Protein AF-A0A1Q3GTD4-F1 (afdb_monomer_lite)

Radius of gyration: 43.92 Å; chains: 1; bounding box: 88×35×112 Å

Sequence (97 aa):
MKDDKNKWIDEVMGSMQGSKKAQPNPELFTKIEARIDQPQTRSIKINRWQIAAAIFLLVLNGFALRQITQKHRTTTPTTAKSKGLSQPLISNYKIYD

Secondary structure (DSSP, 8-state):
--HHHHHHHHHHHHHTTTPPPPPPPTHHHHHHHHHHSS---------HHHHHHHHHHHHHHHHHHHHHHHHHHTT----S-----------------

Structure (mmCIF, N/CA/C/O backbone):
data_AF-A0A1Q3GTD4-F1
#
_entry.id   AF-A0A1Q3GTD4-F1
#
loop_
_atom_site.group_PDB
_atom_site.id
_atom_site.type_symbol
_atom_site.label_atom_id
_atom_site.label_alt_id
_atom_site.label_comp_id
_atom_site.label_asym_id
_atom_site.label_entity_id
_atom_site.label_seq_id
_atom_site.pdbx_PDB_ins_code
_atom_site.Cartn_x
_atom_site.Cartn_y
_atom_site.Cartn_z
_atom_site.occupancy
_atom_site.B_iso_or_equiv
_atom_site.auth_seq_id
_atom_site.auth_comp_id
_atom_site.auth_asym_id
_atom_site.auth_atom_id
_atom_site.pdbx_PDB_model_num
ATOM 1 N N . MET A 1 1 ? -0.045 -21.766 53.225 1.00 49.12 1 MET A N 1
ATOM 2 C CA . MET A 1 1 ? 0.283 -21.307 51.849 1.00 49.12 1 MET A CA 1
ATOM 3 C C . MET A 1 1 ? -0.887 -21.419 50.862 1.00 49.12 1 MET A C 1
ATOM 5 O O . MET A 1 1 ? -0.768 -20.887 49.768 1.00 49.12 1 MET A O 1
ATOM 9 N N . LYS A 1 2 ? -2.019 -22.072 51.190 1.00 53.56 2 LYS A N 1
ATOM 10 C CA . LYS A 1 2 ? -3.225 -22.064 50.328 1.00 53.56 2 LYS A CA 1
ATOM 11 C C . LYS A 1 2 ? -4.121 -20.835 50.566 1.00 53.56 2 LYS A C 1
ATOM 13 O O . LYS A 1 2 ? -4.971 -20.537 49.737 1.00 53.56 2 LYS A O 1
ATOM 18 N N . ASP A 1 3 ? -3.887 -20.120 51.663 1.00 65.94 3 ASP A N 1
ATOM 19 C CA . ASP A 1 3 ? -4.773 -19.077 52.189 1.00 65.94 3 ASP A CA 1
ATOM 20 C C . ASP A 1 3 ? -4.546 -17.708 51.529 1.00 65.94 3 ASP A C 1
ATOM 22 O O . ASP A 1 3 ? -5.496 -16.962 51.297 1.00 65.94 3 ASP A O 1
ATOM 26 N N . ASP A 1 4 ? -3.308 -17.414 51.122 1.00 71.38 4 ASP A N 1
ATOM 27 C CA . ASP A 1 4 ? -2.947 -16.132 50.498 1.00 71.38 4 ASP A CA 1
ATOM 28 C C . ASP A 1 4 ? -3.556 -15.973 49.097 1.00 71.38 4 ASP A C 1
ATOM 30 O O . ASP A 1 4 ? -3.944 -14.878 48.691 1.00 71.38 4 ASP A O 1
ATOM 34 N N . LYS A 1 5 ? -3.717 -17.086 48.369 1.00 70.75 5 LYS A N 1
ATOM 35 C CA . LYS A 1 5 ? -4.322 -17.092 47.030 1.00 70.75 5 LYS A CA 1
ATOM 36 C C . LYS A 1 5 ? -5.818 -16.768 47.067 1.00 70.75 5 LYS A C 1
ATOM 38 O O . LYS A 1 5 ? -6.321 -16.159 46.133 1.00 70.75 5 LYS A O 1
ATOM 43 N N . ASN A 1 6 ? -6.532 -17.167 48.115 1.00 78.00 6 ASN A N 1
ATOM 44 C CA . ASN A 1 6 ? -7.963 -16.875 48.224 1.00 78.00 6 ASN A CA 1
ATOM 45 C C . ASN A 1 6 ? -8.196 -15.428 48.675 1.00 78.00 6 ASN A C 1
ATOM 47 O O . ASN A 1 6 ? -9.066 -14.759 48.128 1.00 78.00 6 ASN A O 1
ATOM 51 N N . LYS A 1 7 ? -7.338 -14.907 49.563 1.00 82.44 7 LYS A N 1
ATOM 52 C CA . LYS A 1 7 ? -7.379 -13.501 49.990 1.00 82.44 7 LYS A CA 1
ATOM 53 C C . LYS A 1 7 ? -7.266 -12.514 48.832 1.00 82.44 7 LYS A C 1
ATOM 55 O O . LYS A 1 7 ? -8.059 -11.585 48.766 1.00 82.44 7 LYS A O 1
ATOM 60 N N . TRP A 1 8 ? -6.324 -12.726 47.910 1.00 87.88 8 TRP A N 1
ATOM 61 C CA . TRP A 1 8 ? -6.142 -11.809 46.777 1.00 87.88 8 TRP A CA 1
ATOM 62 C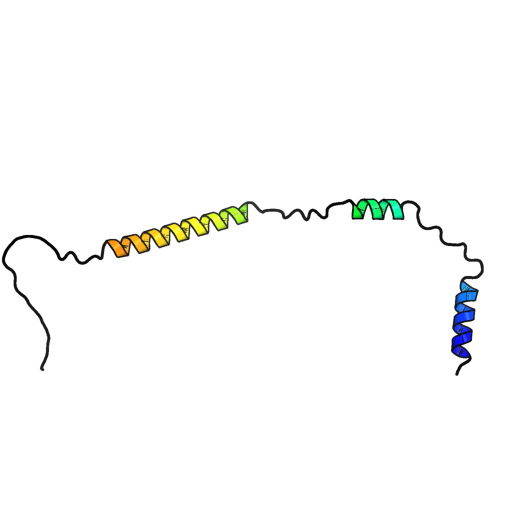 C . TRP A 1 8 ? -7.365 -11.795 45.839 1.00 87.88 8 TRP A C 1
ATOM 64 O O . TRP A 1 8 ? -7.707 -10.752 45.291 1.00 87.88 8 TRP A O 1
ATOM 74 N N . ILE A 1 9 ? -8.055 -12.931 45.673 1.00 84.62 9 ILE A N 1
ATOM 75 C CA . ILE A 1 9 ? -9.256 -13.020 44.826 1.00 84.62 9 ILE A CA 1
ATOM 76 C C . ILE A 1 9 ? -10.405 -12.243 45.467 1.00 84.62 9 ILE A C 1
ATOM 78 O O . ILE A 1 9 ? -11.063 -11.462 44.780 1.00 84.62 9 ILE A O 1
ATOM 82 N N . ASP A 1 10 ? -10.618 -12.432 46.769 1.00 85.44 10 ASP A N 1
ATOM 83 C CA . ASP A 1 10 ? -11.661 -11.727 47.515 1.00 85.44 10 ASP A CA 1
ATOM 84 C C . ASP A 1 10 ? -11.389 -10.218 47.572 1.00 85.44 10 ASP A C 1
ATOM 86 O O . ASP A 1 10 ? -12.313 -9.417 47.444 1.00 85.44 10 ASP A O 1
ATOM 90 N N . GLU A 1 11 ? -10.123 -9.813 47.679 1.00 86.62 11 GLU A N 1
ATOM 91 C CA . GLU A 1 11 ? -9.709 -8.408 47.650 1.00 86.62 11 GLU A CA 1
ATOM 92 C C . GLU A 1 11 ? -9.938 -7.773 46.267 1.00 86.62 11 GLU A C 1
ATOM 94 O O . GLU A 1 11 ? -10.496 -6.677 46.168 1.00 86.62 11 GLU A O 1
ATOM 99 N N . VAL A 1 12 ? -9.607 -8.482 45.181 1.00 86.25 12 VAL A N 1
ATOM 100 C CA . VAL A 1 12 ? -9.853 -8.014 43.806 1.00 86.25 12 VAL A CA 1
ATOM 101 C C . VAL A 1 12 ? -11.351 -7.936 43.504 1.00 86.25 12 VAL A C 1
ATOM 103 O O . VAL A 1 12 ? -11.815 -6.924 42.978 1.00 86.25 12 VAL A O 1
ATOM 106 N N . MET A 1 13 ? -12.134 -8.952 43.864 1.00 83.44 13 MET A N 1
ATOM 107 C CA . MET A 1 13 ? -13.583 -8.947 43.634 1.00 83.44 13 MET A CA 1
ATOM 108 C C . MET A 1 13 ? -14.300 -7.914 44.512 1.00 83.44 13 MET A C 1
ATOM 110 O O . MET A 1 13 ? -15.195 -7.215 44.031 1.00 83.44 13 MET A O 1
ATOM 114 N N . GLY A 1 14 ? -13.859 -7.753 45.762 1.00 84.88 14 GLY A N 1
ATOM 115 C CA . GLY A 1 14 ? -14.336 -6.714 46.672 1.00 84.88 14 GLY A CA 1
ATOM 116 C C . GLY A 1 14 ? -14.025 -5.303 46.169 1.00 84.88 14 GLY A C 1
ATOM 117 O O . GLY A 1 14 ? -14.871 -4.418 46.280 1.00 84.88 14 GLY A O 1
ATOM 118 N N . SER A 1 15 ? -12.874 -5.096 45.516 1.00 81.25 15 SER A N 1
ATOM 119 C CA . SER A 1 15 ? -12.518 -3.803 44.902 1.00 81.25 15 SER A CA 1
ATOM 120 C C . SER A 1 15 ? -13.454 -3.388 43.757 1.00 81.25 15 SER A C 1
ATOM 122 O O . SER A 1 15 ? -13.586 -2.203 43.451 1.00 81.25 15 SER A O 1
ATOM 124 N N . MET A 1 16 ? -14.148 -4.352 43.144 1.00 79.25 16 MET A N 1
ATOM 125 C CA . MET A 1 16 ? -15.136 -4.110 42.092 1.00 79.25 16 MET A CA 1
ATOM 126 C C . MET A 1 16 ? -16.561 -3.938 42.639 1.00 79.25 16 MET A C 1
ATOM 128 O O . MET A 1 16 ? -17.475 -3.594 41.880 1.00 79.25 16 MET A O 1
ATOM 132 N N . GLN A 1 17 ? -16.786 -4.157 43.934 1.00 78.75 17 GLN A N 1
ATOM 133 C CA . GLN A 1 17 ? -18.108 -4.083 44.540 1.00 78.75 17 GLN A CA 1
ATOM 134 C C . GLN A 1 17 ? -18.582 -2.622 44.598 1.00 78.75 17 GLN A C 1
ATOM 136 O O . GLN A 1 17 ? -17.961 -1.767 45.217 1.00 78.75 17 GLN A O 1
ATOM 141 N N . GLY A 1 18 ? -19.674 -2.316 43.892 1.00 74.75 18 GLY A N 1
ATOM 142 C CA . GLY A 1 18 ? -20.165 -0.942 43.709 1.00 74.75 18 GLY A CA 1
ATOM 143 C C . GLY A 1 18 ? -19.696 -0.266 42.416 1.00 74.75 18 GLY A C 1
ATOM 144 O O . GLY A 1 18 ? -20.190 0.813 42.081 1.00 74.75 18 GLY A O 1
ATOM 145 N N . SER A 1 19 ? -18.819 -0.906 41.637 1.00 79.06 19 SER A N 1
ATOM 146 C CA . SER A 1 19 ? -18.522 -0.442 40.282 1.00 79.06 19 SER A CA 1
ATOM 147 C C . SER A 1 19 ? -19.754 -0.620 39.382 1.00 79.06 19 SER A C 1
ATOM 149 O O . SER A 1 19 ? -20.393 -1.676 39.342 1.00 79.06 19 SER A O 1
ATOM 151 N N . LYS A 1 20 ? -20.141 0.439 38.662 1.00 79.88 20 LYS A N 1
ATOM 152 C CA . LYS A 1 20 ? -21.155 0.316 37.608 1.00 79.88 20 LYS A CA 1
ATOM 153 C C . LYS A 1 20 ? -20.568 -0.498 36.462 1.00 79.88 20 LYS A C 1
ATOM 155 O O . LYS A 1 20 ? -19.406 -0.311 36.104 1.00 79.88 20 LYS A O 1
ATOM 160 N N . LYS A 1 21 ? -21.395 -1.348 35.839 1.00 79.56 21 LYS A N 1
ATOM 161 C CA . LYS A 1 21 ? -21.036 -1.992 34.570 1.00 79.56 21 LYS A CA 1
ATOM 162 C C . LYS A 1 21 ? -20.549 -0.918 33.600 1.00 79.56 21 LYS A C 1
ATOM 164 O O . LYS A 1 21 ? -21.280 0.033 33.323 1.00 79.56 21 LYS A O 1
ATOM 169 N N . ALA A 1 22 ? -19.331 -1.089 33.093 1.00 79.69 22 ALA A N 1
ATOM 170 C CA . ALA A 1 22 ? -18.831 -0.267 32.010 1.00 79.69 22 ALA A CA 1
ATOM 171 C C . ALA A 1 22 ? -19.773 -0.444 30.815 1.00 79.69 22 ALA A C 1
ATOM 173 O O . ALA A 1 22 ? -19.965 -1.561 30.329 1.00 79.69 22 ALA A O 1
ATOM 174 N N . GLN A 1 23 ? -20.401 0.645 30.375 1.00 82.38 23 GLN A N 1
ATOM 175 C CA . GLN A 1 23 ? -21.094 0.640 29.097 1.00 82.38 23 GLN A CA 1
ATOM 176 C C . GLN A 1 23 ? -20.034 0.775 28.005 1.00 82.38 23 GLN A C 1
ATOM 178 O O . GLN A 1 23 ? -19.245 1.724 28.046 1.00 82.38 23 GLN A O 1
ATOM 183 N N . PRO A 1 24 ? -19.966 -0.167 27.051 1.00 79.88 24 PRO A N 1
ATOM 184 C CA . PRO A 1 24 ? -19.108 0.013 25.894 1.00 79.88 24 PRO A CA 1
ATOM 185 C C . PRO A 1 24 ? -19.561 1.263 25.137 1.00 79.88 24 PRO A C 1
ATOM 187 O O . PRO A 1 24 ? -20.756 1.549 25.060 1.00 79.88 24 PRO A O 1
ATOM 190 N N . ASN A 1 25 ? -18.607 2.016 24.586 1.00 85.69 25 ASN A N 1
ATOM 191 C CA . ASN A 1 25 ? -18.941 3.158 23.742 1.00 85.69 25 ASN A CA 1
ATOM 192 C C . ASN A 1 25 ? -19.795 2.653 22.553 1.00 85.69 25 ASN A C 1
ATOM 194 O O . ASN A 1 25 ? -19.334 1.759 21.836 1.00 85.69 25 ASN A O 1
ATOM 198 N N . PRO A 1 26 ? -21.013 3.194 22.343 1.00 84.00 26 PRO A N 1
ATOM 199 C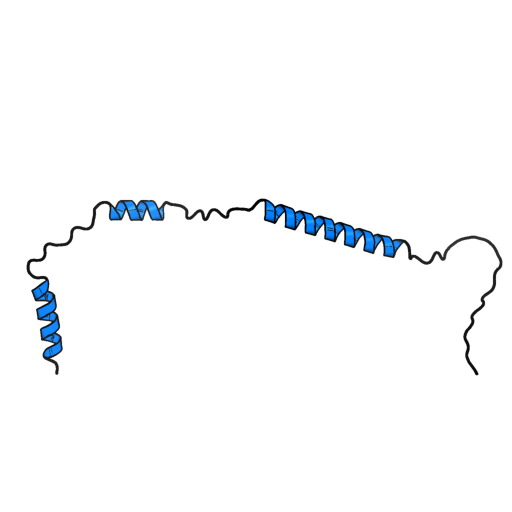 CA . PRO A 1 26 ? -21.921 2.741 21.287 1.00 84.00 26 PRO A CA 1
ATOM 200 C C . PRO A 1 26 ? -21.317 2.870 19.881 1.00 84.00 26 PRO A C 1
ATOM 202 O O . PRO A 1 26 ? -21.665 2.102 18.990 1.00 84.00 26 PRO A O 1
ATOM 205 N N . GLU A 1 27 ? -20.358 3.776 19.687 1.00 90.06 27 GLU A N 1
ATOM 206 C CA . GLU A 1 27 ? -19.675 3.992 18.408 1.00 90.06 27 GLU A CA 1
ATOM 207 C C . GLU A 1 27 ? -18.569 2.967 18.122 1.00 90.06 27 GLU A C 1
ATOM 209 O O . GLU A 1 27 ? -18.056 2.909 17.003 1.00 90.06 27 GLU A O 1
ATOM 214 N N . LEU A 1 28 ? -18.157 2.156 19.107 1.00 87.50 28 LEU A N 1
ATOM 215 C CA . LEU A 1 28 ? -17.093 1.164 18.904 1.00 87.50 28 LEU A CA 1
ATOM 216 C C . LEU A 1 28 ? -17.487 0.129 17.861 1.00 87.50 28 LEU A C 1
ATOM 218 O O . LEU A 1 28 ? -16.659 -0.226 17.026 1.00 87.50 28 LEU A O 1
ATOM 222 N N . PHE A 1 29 ? -18.738 -0.326 17.900 1.00 88.31 29 PHE A N 1
ATOM 223 C CA . PHE A 1 29 ? -19.247 -1.297 16.942 1.00 88.31 29 PHE A CA 1
ATOM 224 C C . PHE A 1 29 ? -19.204 -0.722 15.521 1.00 88.31 29 PHE A C 1
ATOM 226 O O . PHE A 1 29 ? -18.539 -1.281 14.652 1.00 88.31 29 PHE A O 1
ATOM 233 N N . THR A 1 30 ? -19.760 0.476 15.335 1.00 88.38 30 THR A N 1
ATOM 234 C CA . THR A 1 30 ? -19.735 1.211 14.064 1.00 88.38 30 THR A CA 1
ATOM 235 C C . THR A 1 30 ? -18.311 1.450 13.556 1.00 88.38 30 THR A C 1
ATOM 237 O O . THR A 1 30 ? -18.034 1.333 12.365 1.00 88.38 30 THR A O 1
ATOM 240 N N . LYS A 1 31 ? -17.368 1.766 14.451 1.00 88.19 31 LYS A N 1
ATOM 241 C CA . LYS A 1 31 ? -15.958 1.997 14.102 1.00 88.19 31 LYS A CA 1
ATOM 242 C C . LYS A 1 31 ? -15.238 0.720 13.668 1.00 88.19 31 LYS A C 1
ATOM 244 O O . LYS A 1 31 ? -14.326 0.794 12.843 1.00 88.19 31 LYS A O 1
ATOM 249 N N . ILE A 1 32 ? -15.596 -0.422 14.251 1.00 87.88 32 ILE A N 1
ATOM 250 C CA . ILE A 1 32 ? -15.067 -1.733 13.862 1.00 87.88 32 ILE A CA 1
ATOM 251 C C . ILE A 1 32 ? -15.621 -2.111 12.489 1.00 87.88 32 ILE A C 1
ATOM 253 O O . ILE A 1 32 ? -14.838 -2.438 11.603 1.00 87.88 32 ILE A O 1
ATOM 257 N N . GLU A 1 33 ? -16.929 -1.976 12.293 1.00 87.44 33 GLU A N 1
ATOM 258 C CA . GLU A 1 33 ? -17.610 -2.266 11.028 1.00 87.44 33 GLU A CA 1
ATOM 259 C C . GLU A 1 33 ? -17.039 -1.418 9.879 1.00 87.44 33 GLU A C 1
ATOM 261 O O . GLU A 1 33 ? -16.562 -1.954 8.881 1.00 87.44 33 GLU A O 1
ATOM 266 N N . ALA A 1 34 ? -16.881 -0.108 10.096 1.00 85.81 34 ALA A N 1
ATOM 267 C CA . ALA A 1 34 ? -16.254 0.795 9.129 1.00 85.81 34 ALA A CA 1
ATOM 268 C C . ALA A 1 34 ? -14.789 0.447 8.795 1.00 85.81 34 ALA A C 1
ATOM 270 O O . ALA A 1 34 ? -14.305 0.780 7.712 1.00 85.81 34 ALA A O 1
ATOM 271 N N . ARG A 1 35 ? -14.052 -0.190 9.717 1.00 83.94 35 ARG A N 1
ATOM 272 C CA . ARG A 1 35 ? -12.670 -0.647 9.477 1.00 83.94 35 ARG A CA 1
ATOM 273 C C . ARG A 1 35 ? -12.601 -1.991 8.764 1.00 83.94 35 ARG A C 1
ATOM 275 O O . ARG A 1 35 ? -11.609 -2.229 8.081 1.00 83.94 35 ARG A O 1
ATOM 282 N N . ILE A 1 36 ? -13.594 -2.857 8.954 1.00 84.62 36 ILE A N 1
ATOM 283 C CA . ILE A 1 36 ? -13.700 -4.145 8.260 1.00 84.62 36 ILE A CA 1
ATOM 284 C C . ILE A 1 36 ? -14.058 -3.905 6.791 1.00 84.62 36 ILE A C 1
ATOM 286 O O . ILE A 1 36 ? -13.429 -4.489 5.910 1.00 84.62 36 ILE A O 1
ATOM 290 N N . ASP A 1 37 ? -14.988 -2.984 6.537 1.00 79.19 37 ASP A N 1
ATOM 291 C CA . ASP A 1 37 ? -15.449 -2.650 5.187 1.00 79.19 37 ASP A CA 1
ATOM 292 C C . ASP A 1 37 ? -14.498 -1.727 4.421 1.00 79.19 37 ASP A C 1
ATOM 294 O O . ASP A 1 37 ? -14.645 -1.546 3.212 1.00 79.19 37 ASP A O 1
ATOM 298 N N . GLN A 1 38 ? -13.499 -1.139 5.087 1.00 80.38 38 GLN A N 1
ATOM 299 C CA . GLN A 1 38 ? -12.466 -0.378 4.398 1.00 80.38 38 GLN A CA 1
ATOM 300 C C . GLN A 1 38 ? -11.482 -1.333 3.715 1.00 80.38 38 GLN A C 1
ATOM 302 O O . GLN A 1 38 ? -10.675 -1.974 4.399 1.00 80.38 38 GLN A O 1
ATOM 307 N N . PRO A 1 39 ? -11.460 -1.401 2.367 1.00 72.56 39 PRO A N 1
ATOM 308 C CA . PRO A 1 39 ? -10.416 -2.138 1.689 1.00 72.56 39 PRO A CA 1
ATOM 309 C C . PRO A 1 39 ? -9.081 -1.500 2.073 1.00 72.56 39 PRO A C 1
ATOM 311 O O . PRO A 1 39 ? -8.888 -0.291 1.929 1.00 72.56 39 PRO A O 1
ATOM 314 N N . GLN A 1 40 ? -8.148 -2.311 2.576 1.00 68.81 40 GLN A N 1
ATOM 315 C CA . GLN A 1 40 ? -6.785 -1.871 2.863 1.00 68.81 40 GLN A CA 1
ATOM 316 C C . GLN A 1 40 ? -6.035 -1.642 1.549 1.00 68.81 40 GLN A C 1
ATOM 318 O O . GLN A 1 40 ? -5.111 -2.369 1.184 1.00 68.81 40 GLN A O 1
ATOM 323 N N . THR A 1 41 ? -6.445 -0.627 0.793 1.00 66.75 41 THR A N 1
ATOM 324 C CA . THR A 1 41 ? -5.742 -0.186 -0.401 1.00 66.75 41 THR A CA 1
ATOM 325 C C . THR A 1 41 ? -4.484 0.525 0.057 1.00 66.75 41 THR A C 1
ATOM 327 O O . THR A 1 41 ? -4.463 1.736 0.291 1.00 66.75 41 THR A O 1
ATOM 330 N N . ARG A 1 42 ? -3.410 -0.244 0.221 1.00 67.00 42 ARG A N 1
ATOM 331 C CA . ARG A 1 42 ? -2.072 0.313 0.374 1.00 67.00 42 ARG A CA 1
ATOM 332 C C . ARG A 1 42 ? -1.743 0.999 -0.949 1.00 67.00 42 ARG A C 1
ATOM 334 O O . ARG A 1 42 ? -1.450 0.335 -1.939 1.00 67.00 42 ARG A O 1
ATOM 341 N N . SER A 1 43 ? -1.859 2.324 -0.992 1.00 65.69 43 SER A N 1
ATOM 342 C CA . SER A 1 43 ? -1.508 3.093 -2.182 1.00 65.69 43 SER A CA 1
ATOM 343 C C . SER A 1 43 ? 0.005 3.024 -2.371 1.00 65.69 43 SER A C 1
ATOM 345 O O . SER A 1 43 ? 0.787 3.728 -1.730 1.00 65.69 43 SER A O 1
ATOM 347 N N . ILE A 1 44 ? 0.446 2.106 -3.228 1.00 71.56 44 ILE A N 1
ATOM 348 C CA . ILE A 1 44 ? 1.840 2.049 -3.649 1.00 71.56 44 ILE A CA 1
ATOM 349 C C . ILE A 1 44 ? 2.063 3.290 -4.508 1.00 71.56 44 ILE A C 1
ATOM 351 O O . ILE A 1 44 ? 1.582 3.381 -5.638 1.00 71.56 44 ILE A O 1
ATOM 355 N N . LYS A 1 45 ? 2.748 4.289 -3.949 1.00 73.75 45 LYS A N 1
ATOM 356 C CA . LYS A 1 45 ? 3.123 5.497 -4.683 1.00 73.75 45 LYS A CA 1
ATOM 357 C C . LYS A 1 45 ? 4.179 5.112 -5.715 1.00 73.75 45 LYS A C 1
ATOM 359 O O . LYS A 1 45 ? 5.361 5.025 -5.395 1.00 73.75 45 LYS A O 1
ATOM 364 N N . ILE A 1 46 ? 3.746 4.862 -6.948 1.00 68.94 46 ILE A N 1
ATOM 365 C CA . ILE A 1 46 ? 4.648 4.636 -8.077 1.00 68.94 46 ILE A CA 1
ATOM 366 C C . ILE A 1 46 ? 5.359 5.960 -8.363 1.00 68.94 46 ILE A C 1
ATOM 368 O O . ILE A 1 46 ? 4.760 6.914 -8.866 1.00 68.94 46 ILE A O 1
ATOM 372 N N . ASN A 1 47 ? 6.636 6.042 -8.000 1.00 71.38 47 ASN A N 1
ATOM 373 C CA . ASN A 1 47 ? 7.424 7.244 -8.206 1.00 71.38 47 ASN A CA 1
ATOM 374 C C . ASN A 1 47 ? 7.895 7.279 -9.670 1.00 71.38 47 ASN A C 1
ATOM 376 O O . ASN A 1 47 ? 8.642 6.403 -10.104 1.00 71.38 47 ASN A O 1
ATOM 380 N N . ARG A 1 48 ? 7.457 8.279 -10.450 1.00 68.44 48 ARG A N 1
ATOM 381 C CA . ARG A 1 48 ? 7.700 8.365 -11.911 1.00 68.44 48 ARG A CA 1
ATOM 382 C C . ARG A 1 48 ? 9.186 8.272 -12.296 1.00 68.44 48 ARG A C 1
ATOM 384 O O . ARG A 1 48 ? 9.516 7.788 -13.373 1.00 68.44 48 ARG A O 1
ATOM 391 N N . TRP A 1 49 ? 10.075 8.671 -11.390 1.00 69.06 49 TRP A N 1
ATOM 392 C CA . TRP A 1 49 ? 11.528 8.606 -11.559 1.00 69.06 49 TRP A CA 1
ATOM 393 C C . TRP A 1 49 ? 12.081 7.171 -11.600 1.00 69.06 49 TRP A C 1
ATOM 395 O O . TRP A 1 49 ? 13.044 6.910 -12.315 1.00 69.06 49 TRP A O 1
ATOM 405 N N . GLN A 1 50 ? 11.452 6.218 -10.900 1.00 68.12 50 GLN A N 1
ATOM 406 C CA . GLN A 1 50 ? 11.871 4.808 -10.918 1.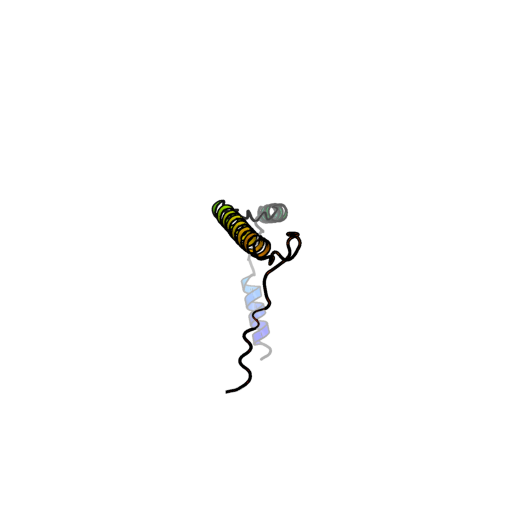00 68.12 50 GLN A CA 1
ATOM 407 C C . GLN A 1 50 ? 11.578 4.147 -12.272 1.00 68.12 50 GLN A C 1
ATOM 409 O O . GLN A 1 50 ? 12.369 3.339 -12.753 1.00 68.12 50 GLN A O 1
ATOM 414 N N . ILE A 1 51 ? 10.481 4.544 -12.924 1.00 75.12 51 ILE A N 1
ATOM 415 C CA . ILE A 1 51 ? 10.125 4.065 -14.266 1.00 75.12 51 ILE A CA 1
ATOM 416 C C . ILE A 1 51 ? 11.143 4.569 -15.298 1.00 75.12 51 ILE A C 1
ATOM 418 O O . ILE A 1 51 ? 11.593 3.801 -16.146 1.00 75.12 51 ILE A O 1
ATOM 422 N N . ALA A 1 52 ? 11.553 5.838 -15.202 1.00 77.62 52 ALA A N 1
ATOM 423 C CA . ALA A 1 52 ? 12.529 6.424 -16.119 1.00 77.62 52 ALA A CA 1
ATOM 424 C C . ALA A 1 52 ? 13.891 5.710 -16.058 1.00 77.62 52 ALA A C 1
ATOM 426 O O . ALA A 1 52 ? 14.469 5.404 -17.100 1.00 77.62 52 ALA A O 1
ATOM 427 N N . ALA A 1 53 ? 14.371 5.377 -14.854 1.00 81.81 53 ALA A N 1
ATOM 428 C CA . ALA A 1 53 ? 15.622 4.640 -14.675 1.00 81.81 53 ALA A CA 1
ATOM 429 C C . ALA A 1 53 ? 15.562 3.223 -15.277 1.00 81.81 53 ALA A C 1
ATOM 431 O O . ALA A 1 53 ? 16.510 2.792 -15.936 1.00 81.81 53 ALA A O 1
ATOM 432 N N . ALA A 1 54 ? 14.438 2.520 -15.102 1.00 82.06 54 ALA A N 1
ATOM 433 C CA . ALA A 1 54 ? 14.239 1.190 -15.674 1.00 82.06 54 ALA A CA 1
ATOM 434 C C . ALA A 1 54 ? 14.234 1.221 -17.211 1.00 82.06 54 ALA A C 1
ATOM 436 O O . ALA A 1 54 ? 14.912 0.412 -17.842 1.00 82.06 54 ALA A O 1
ATOM 437 N N . ILE A 1 55 ? 13.535 2.189 -17.816 1.00 87.12 55 ILE A N 1
ATOM 438 C CA . ILE A 1 55 ? 13.509 2.370 -19.276 1.00 87.12 55 ILE A CA 1
ATOM 439 C C . ILE A 1 55 ? 14.905 2.721 -19.801 1.00 87.12 55 ILE A C 1
ATOM 441 O O . ILE A 1 55 ? 15.349 2.142 -20.791 1.00 87.12 55 ILE A O 1
ATOM 445 N N . PHE A 1 56 ? 15.620 3.624 -19.125 1.00 91.94 56 PHE A N 1
ATOM 446 C CA . PHE A 1 56 ? 16.974 4.018 -19.513 1.00 91.94 56 PHE A CA 1
ATOM 447 C C . PHE A 1 56 ? 17.941 2.827 -19.510 1.00 91.94 56 PHE A C 1
ATOM 449 O O . PHE A 1 56 ? 18.647 2.607 -20.495 1.00 91.94 56 PHE A O 1
ATOM 456 N N . LEU A 1 57 ? 17.927 2.013 -18.449 1.00 91.50 57 LEU A N 1
ATOM 457 C CA . LEU A 1 57 ? 18.732 0.791 -18.382 1.00 91.50 57 LEU A CA 1
ATOM 458 C C . LEU A 1 57 ? 18.360 -0.204 -19.487 1.00 91.50 57 LEU A C 1
ATOM 460 O O . LEU A 1 57 ? 19.248 -0.833 -20.060 1.00 91.50 57 LEU A O 1
ATOM 464 N N . LEU A 1 58 ? 17.075 -0.345 -19.814 1.00 93.31 58 LEU A N 1
ATOM 465 C CA . LEU A 1 58 ? 16.616 -1.262 -20.86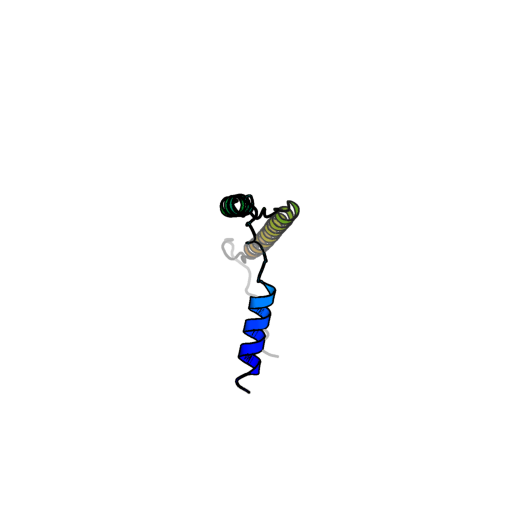1 1.00 93.31 58 LEU A CA 1
ATOM 466 C C . LEU A 1 58 ? 17.119 -0.821 -22.247 1.00 93.31 58 LEU A C 1
ATOM 468 O O . LEU A 1 58 ? 17.659 -1.635 -22.997 1.00 93.31 58 LEU A O 1
ATOM 472 N N . VAL A 1 59 ? 17.029 0.476 -22.556 1.00 94.94 59 VAL A N 1
ATOM 473 C CA . VAL A 1 59 ? 17.545 1.053 -23.809 1.00 94.94 59 VAL A CA 1
ATOM 474 C C . VAL A 1 59 ? 19.068 0.928 -23.891 1.00 94.94 59 VAL A C 1
ATOM 476 O O . VAL A 1 59 ? 19.588 0.510 -24.927 1.00 94.94 59 VAL A O 1
ATOM 479 N N . LEU A 1 60 ? 19.783 1.236 -22.805 1.00 94.12 60 LEU A N 1
ATOM 480 C CA . LEU A 1 60 ? 21.243 1.154 -22.752 1.00 94.12 60 LEU A CA 1
ATOM 481 C C . LEU A 1 60 ? 21.737 -0.280 -22.990 1.00 94.12 60 LEU A C 1
ATOM 483 O O . LEU A 1 60 ? 22.602 -0.507 -23.837 1.00 94.12 60 LEU A O 1
ATOM 487 N N . ASN A 1 61 ? 21.148 -1.254 -22.291 1.00 93.50 61 ASN A N 1
ATOM 488 C CA . ASN A 1 61 ? 21.494 -2.665 -22.458 1.00 93.50 61 ASN A CA 1
ATOM 489 C C . ASN A 1 61 ? 21.119 -3.181 -23.855 1.00 93.50 61 ASN A C 1
ATOM 491 O O . ASN A 1 61 ? 21.904 -3.897 -24.478 1.00 93.50 61 ASN A O 1
ATOM 495 N N . GLY A 1 62 ? 19.963 -2.773 -24.390 1.00 93.31 62 GLY A N 1
ATOM 496 C CA . GLY A 1 62 ? 19.554 -3.110 -25.754 1.00 93.31 62 GLY A CA 1
ATOM 497 C C . GLY A 1 62 ? 20.522 -2.572 -26.814 1.00 93.31 62 GLY A C 1
ATOM 498 O O . GLY A 1 62 ? 20.869 -3.286 -27.759 1.00 93.31 62 GLY A O 1
ATOM 499 N N . PHE A 1 63 ? 21.016 -1.344 -26.642 1.00 92.56 63 PHE A N 1
ATOM 500 C CA . PHE A 1 63 ? 22.010 -0.754 -27.538 1.00 92.56 63 PHE A CA 1
ATOM 501 C C . PHE A 1 63 ? 23.362 -1.478 -27.455 1.00 92.56 63 PHE A C 1
ATOM 503 O O . PHE A 1 63 ? 23.935 -1.826 -28.491 1.00 92.56 63 PHE A O 1
ATOM 510 N N . ALA A 1 64 ? 23.839 -1.778 -26.244 1.00 88.81 64 ALA A N 1
ATOM 511 C CA . ALA A 1 64 ? 25.080 -2.522 -26.032 1.00 88.81 64 ALA A CA 1
ATOM 512 C C . ALA A 1 64 ? 25.032 -3.917 -26.686 1.00 88.81 64 ALA A C 1
ATOM 514 O O . ALA A 1 64 ? 25.939 -4.289 -27.435 1.00 88.81 64 ALA A O 1
ATOM 515 N N . LEU A 1 65 ? 23.935 -4.658 -26.496 1.00 89.38 65 LEU A N 1
ATOM 516 C CA . LEU A 1 65 ? 23.710 -5.965 -27.127 1.00 89.38 65 LEU A CA 1
ATOM 517 C C . LEU A 1 65 ? 23.681 -5.878 -28.661 1.00 89.38 65 LEU A C 1
ATOM 519 O O . LEU A 1 65 ? 24.269 -6.720 -29.351 1.00 89.38 65 LEU A O 1
ATOM 523 N N . ARG A 1 66 ? 23.043 -4.843 -29.222 1.00 89.12 66 ARG A N 1
ATOM 524 C CA . ARG A 1 66 ? 23.016 -4.614 -30.676 1.00 89.12 66 ARG A CA 1
ATOM 525 C C . ARG A 1 66 ? 24.413 -4.337 -31.232 1.00 89.12 66 ARG A C 1
ATOM 527 O O . ARG A 1 66 ? 24.768 -4.872 -32.279 1.00 89.12 66 ARG A O 1
ATOM 534 N N . GLN A 1 67 ? 25.220 -3.545 -30.532 1.00 84.69 67 GLN A N 1
ATOM 535 C CA . GLN A 1 67 ? 26.584 -3.242 -30.961 1.00 84.69 67 GLN A CA 1
ATOM 536 C C . GLN A 1 67 ? 27.481 -4.487 -30.925 1.00 84.69 67 GLN A C 1
ATOM 538 O O . GLN A 1 67 ? 28.253 -4.717 -31.857 1.00 84.69 67 GLN A O 1
ATOM 543 N N . ILE A 1 68 ? 27.360 -5.313 -29.884 1.00 82.38 68 ILE A N 1
ATOM 544 C CA . ILE A 1 68 ? 28.111 -6.570 -29.758 1.00 82.38 68 ILE A CA 1
ATOM 545 C C . ILE A 1 68 ? 27.735 -7.529 -30.896 1.00 82.38 68 ILE A C 1
ATOM 547 O O . ILE A 1 68 ? 28.604 -8.020 -31.615 1.00 82.38 68 ILE A O 1
ATOM 551 N N . THR A 1 69 ? 26.440 -7.734 -31.136 1.00 80.25 69 THR A N 1
ATOM 552 C CA . THR A 1 69 ? 25.964 -8.622 -32.213 1.00 80.25 69 THR A CA 1
ATOM 553 C C . THR A 1 69 ? 26.325 -8.127 -33.616 1.00 80.25 69 THR A C 1
ATOM 555 O O . THR A 1 69 ? 26.601 -8.945 -34.492 1.00 80.25 69 THR A O 1
ATOM 558 N N . GLN A 1 70 ? 26.387 -6.814 -33.851 1.00 76.50 70 GLN A N 1
ATOM 559 C CA . GLN A 1 70 ? 26.872 -6.256 -35.119 1.00 76.50 70 GLN A CA 1
ATOM 560 C C . GLN A 1 70 ? 28.375 -6.484 -35.322 1.00 76.50 70 GLN A C 1
ATOM 562 O O . GLN A 1 70 ? 28.773 -6.890 -36.413 1.00 76.50 70 GLN A O 1
ATOM 567 N N . LYS A 1 71 ? 29.194 -6.311 -34.275 1.00 66.81 71 LYS A N 1
ATOM 568 C CA . LYS A 1 71 ? 30.644 -6.569 -34.334 1.00 66.81 71 LYS A CA 1
ATOM 569 C C . LYS A 1 71 ? 30.971 -8.031 -34.660 1.00 66.81 71 LYS A C 1
ATOM 571 O O . LYS A 1 71 ? 31.912 -8.281 -35.405 1.00 66.81 71 LYS A O 1
ATOM 576 N N . HIS A 1 72 ? 30.167 -8.980 -34.175 1.00 61.47 72 HIS A N 1
ATOM 577 C CA . HIS A 1 72 ? 30.331 -10.406 -34.490 1.00 61.47 72 HIS A CA 1
ATOM 578 C C . HIS A 1 72 ? 29.866 -10.801 -35.902 1.00 61.47 72 HIS A C 1
ATOM 580 O O . HIS A 1 72 ? 30.294 -11.832 -36.410 1.00 61.47 72 HIS A O 1
ATOM 586 N N . ARG A 1 73 ? 29.013 -10.005 -36.565 1.00 59.91 73 ARG A N 1
ATOM 587 C CA . ARG A 1 73 ? 28.589 -10.267 -37.957 1.00 59.91 73 ARG A CA 1
ATOM 588 C C . ARG A 1 73 ? 29.622 -9.792 -38.981 1.00 59.91 73 ARG A C 1
ATOM 590 O O . ARG A 1 73 ? 29.739 -10.385 -40.050 1.00 59.91 73 ARG A O 1
ATOM 597 N N . THR A 1 74 ? 30.393 -8.756 -38.652 1.00 58.38 74 THR A N 1
ATOM 598 C CA . THR A 1 74 ? 31.454 -8.211 -39.519 1.00 58.38 74 THR A CA 1
ATOM 599 C C . THR A 1 74 ? 32.770 -8.989 -39.458 1.00 58.38 74 THR A C 1
ATOM 601 O O . THR A 1 74 ? 33.636 -8.768 -40.294 1.00 58.38 74 THR A O 1
ATOM 604 N N . THR A 1 75 ? 32.920 -9.922 -38.516 1.00 53.53 75 THR A N 1
ATOM 605 C CA . THR A 1 75 ? 34.051 -10.862 -38.431 1.00 53.53 75 THR A CA 1
ATOM 606 C C . THR A 1 75 ? 33.691 -12.242 -38.980 1.00 53.53 75 THR A C 1
ATOM 608 O O . THR A 1 75 ? 34.111 -13.268 -38.452 1.00 53.53 75 THR A O 1
ATOM 611 N N . THR A 1 76 ? 32.933 -12.282 -40.076 1.00 46.19 76 THR A N 1
ATOM 612 C CA . THR A 1 76 ? 32.944 -13.470 -40.934 1.00 46.19 76 THR A CA 1
ATOM 613 C C . THR A 1 76 ? 34.219 -13.375 -41.775 1.00 46.19 76 THR A C 1
ATOM 615 O O . THR A 1 76 ? 34.329 -12.422 -42.549 1.00 46.19 76 THR A O 1
ATOM 618 N N . PRO A 1 77 ? 35.212 -14.275 -41.641 1.00 46.53 77 PRO A N 1
ATOM 619 C CA . PRO A 1 77 ? 36.305 -14.319 -42.599 1.00 46.53 77 PRO A CA 1
ATOM 620 C C . PRO A 1 77 ? 35.688 -14.622 -43.965 1.00 46.53 77 PRO A C 1
ATOM 622 O O . PRO A 1 77 ? 35.090 -15.675 -44.179 1.00 46.53 77 PRO A O 1
ATOM 625 N N . THR A 1 78 ? 35.766 -13.651 -44.869 1.00 44.09 78 THR A N 1
ATOM 626 C CA . THR A 1 78 ? 35.335 -13.787 -46.256 1.00 44.09 78 THR A CA 1
ATOM 627 C C . THR A 1 78 ? 36.210 -14.830 -46.943 1.00 44.09 78 THR A C 1
ATOM 629 O O . THR A 1 78 ? 37.231 -14.510 -47.543 1.00 44.09 78 THR A O 1
ATOM 632 N N . THR A 1 79 ? 35.804 -16.091 -46.884 1.00 50.19 79 THR A N 1
ATOM 633 C CA . THR A 1 79 ? 36.287 -17.142 -47.780 1.00 50.19 79 THR A CA 1
ATOM 634 C C . THR A 1 79 ? 35.101 -17.790 -48.470 1.00 50.19 79 THR A C 1
ATOM 636 O O . THR A 1 79 ? 34.647 -18.858 -48.082 1.00 50.19 79 THR A O 1
ATOM 639 N N . ALA A 1 80 ? 34.613 -17.140 -49.531 1.00 45.06 80 ALA A N 1
ATOM 640 C CA . ALA A 1 80 ? 34.204 -17.834 -50.753 1.00 45.06 80 ALA A CA 1
ATOM 641 C C . ALA A 1 80 ? 33.853 -16.854 -51.885 1.00 45.06 80 ALA A C 1
ATOM 643 O O . ALA A 1 80 ? 32.890 -16.099 -51.794 1.00 45.06 80 ALA A O 1
ATOM 644 N N . LYS A 1 81 ? 34.575 -17.030 -53.001 1.00 48.56 81 LYS A N 1
ATOM 645 C CA . LYS A 1 81 ? 34.263 -16.630 -54.387 1.00 48.56 81 LYS A CA 1
ATOM 646 C C . LYS A 1 81 ? 34.666 -15.219 -54.834 1.00 48.56 81 LYS A C 1
ATOM 648 O O . LYS A 1 81 ? 33.826 -14.423 -55.236 1.00 48.56 81 LYS A O 1
ATOM 653 N N . SER A 1 82 ? 35.976 -15.012 -54.996 1.00 40.25 82 SER A N 1
ATOM 654 C CA . SER A 1 82 ? 36.472 -14.431 -56.250 1.00 40.25 82 SER A CA 1
ATOM 655 C C . SER A 1 82 ? 37.114 -15.543 -57.087 1.00 40.25 82 SER A C 1
ATOM 657 O O . SER A 1 82 ? 37.877 -16.380 -56.609 1.00 40.25 82 SER A O 1
ATOM 659 N N . LYS A 1 83 ? 36.676 -15.625 -58.340 1.00 49.78 83 LYS A N 1
ATOM 660 C CA . LYS A 1 83 ? 37.133 -16.563 -59.360 1.00 49.78 83 LYS A CA 1
ATOM 661 C C . LYS A 1 83 ? 38.366 -15.926 -60.002 1.00 49.78 83 LYS A C 1
ATOM 663 O O . LYS A 1 83 ? 38.219 -14.972 -60.754 1.00 49.78 83 LYS A O 1
ATOM 668 N N . GLY A 1 84 ? 39.557 -16.412 -59.680 1.00 39.81 84 GLY A N 1
ATOM 669 C CA . GLY A 1 84 ? 40.799 -15.910 -60.262 1.00 39.81 84 GLY A CA 1
ATOM 670 C C . GLY A 1 84 ? 41.988 -16.680 -59.718 1.00 39.81 84 GLY A C 1
ATOM 671 O O . GLY A 1 84 ? 42.243 -16.659 -58.521 1.00 39.81 84 GLY A O 1
ATOM 672 N N . LEU A 1 85 ? 42.657 -17.415 -60.603 1.00 55.66 85 LEU A N 1
ATOM 673 C CA . LEU A 1 85 ? 43.918 -18.099 -60.342 1.00 55.66 85 LEU A CA 1
ATOM 674 C C . LEU A 1 85 ? 44.934 -17.161 -59.673 1.00 55.66 85 LEU A C 1
ATOM 676 O O . LEU A 1 85 ? 44.965 -15.970 -59.967 1.00 55.66 85 LEU A O 1
ATOM 680 N N . SER A 1 86 ? 45.841 -17.779 -58.913 1.00 55.97 86 SER A N 1
ATOM 681 C CA . SER A 1 86 ? 47.094 -17.247 -58.360 1.00 55.97 86 SER A CA 1
ATOM 682 C C . SER A 1 86 ? 46.978 -16.402 -57.088 1.00 55.97 86 SER A C 1
ATOM 684 O O . SER A 1 86 ? 46.669 -15.220 -57.136 1.00 55.97 86 SER A O 1
ATOM 686 N N . GLN A 1 87 ? 47.335 -16.996 -55.944 1.00 49.69 87 GLN A N 1
ATOM 687 C CA . GLN A 1 87 ? 48.526 -16.581 -55.185 1.00 49.69 87 GLN A CA 1
ATOM 688 C C . GLN A 1 87 ? 48.788 -17.505 -53.976 1.00 49.69 87 GLN A C 1
ATOM 690 O O . GLN A 1 87 ? 47.869 -18.173 -53.502 1.00 49.69 87 GLN A O 1
ATOM 695 N N . PRO A 1 88 ? 50.063 -17.649 -53.569 1.00 52.53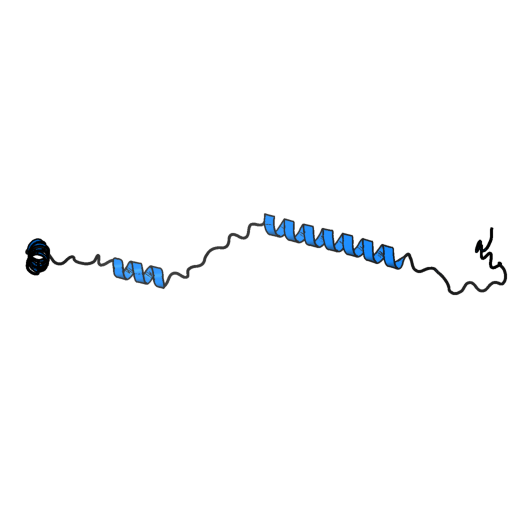 88 PRO A N 1
ATOM 696 C CA . PRO A 1 88 ? 50.593 -18.881 -52.995 1.00 52.53 88 PRO A CA 1
ATOM 697 C C . PRO A 1 88 ? 50.403 -18.990 -51.479 1.00 52.53 88 PRO A C 1
ATOM 699 O O . PRO A 1 88 ? 50.421 -18.002 -50.748 1.00 52.53 88 PRO A O 1
ATOM 702 N N . LEU A 1 89 ? 50.296 -20.238 -51.014 1.00 58.72 89 LEU A N 1
ATOM 703 C CA . LEU A 1 89 ? 50.430 -20.634 -49.614 1.00 58.72 89 LEU A CA 1
ATOM 704 C C . LEU A 1 89 ? 51.826 -20.246 -49.109 1.00 58.72 89 LEU A C 1
ATOM 706 O O . LEU A 1 89 ? 52.795 -20.954 -49.372 1.00 58.72 89 LEU A O 1
ATOM 710 N N . ILE A 1 90 ? 51.931 -19.166 -48.339 1.00 53.69 90 ILE A N 1
ATOM 711 C CA . ILE A 1 90 ? 53.094 -18.950 -47.475 1.00 53.69 90 ILE A CA 1
ATOM 712 C C . ILE A 1 90 ? 52.666 -19.351 -46.068 1.00 53.69 90 ILE A C 1
ATOM 714 O O . ILE A 1 90 ? 52.158 -18.551 -45.286 1.00 53.69 90 ILE A O 1
ATOM 718 N N . SER A 1 91 ? 52.813 -20.643 -45.784 1.00 58.59 91 SER A N 1
ATOM 719 C CA . SER A 1 91 ? 52.675 -21.190 -44.439 1.00 58.59 91 SER A CA 1
ATOM 720 C C . SER A 1 91 ? 54.023 -21.028 -43.746 1.00 58.59 91 SER A C 1
ATOM 722 O O . SER A 1 91 ? 54.983 -21.714 -44.084 1.00 58.59 91 SER A O 1
ATOM 724 N N . ASN A 1 92 ? 54.127 -20.068 -42.830 1.00 58.31 92 ASN A N 1
ATOM 725 C CA . ASN A 1 92 ? 55.347 -19.851 -42.059 1.00 58.31 92 ASN A CA 1
ATOM 726 C C . ASN A 1 92 ? 55.218 -20.582 -40.717 1.00 58.31 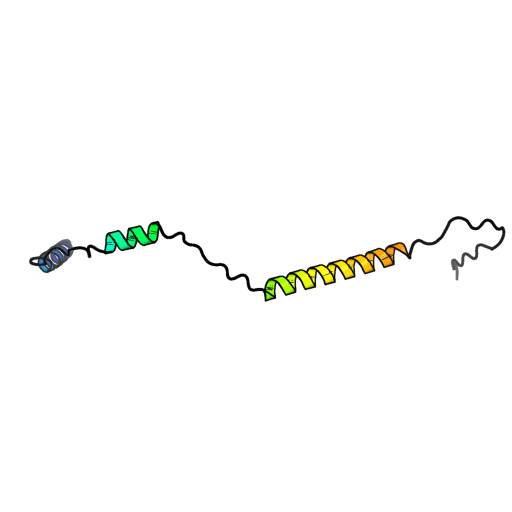92 ASN A C 1
ATOM 728 O O . ASN A 1 92 ? 54.938 -19.978 -39.684 1.00 58.31 92 ASN A O 1
ATOM 732 N N . TYR A 1 93 ? 55.349 -21.909 -40.754 1.00 59.59 93 TYR A N 1
ATOM 733 C CA . TYR A 1 93 ? 55.549 -22.714 -39.553 1.00 59.59 93 TYR A CA 1
ATOM 734 C C . TYR A 1 93 ? 57.053 -22.865 -39.335 1.00 59.59 93 TYR A C 1
ATOM 736 O O . TYR A 1 93 ? 57.722 -23.601 -40.056 1.00 59.59 93 TYR A O 1
ATOM 744 N N . LYS A 1 94 ? 57.585 -22.155 -38.335 1.00 63.19 94 LYS A N 1
ATOM 745 C CA . LYS A 1 94 ? 58.914 -22.442 -37.792 1.00 63.19 94 LYS A CA 1
ATOM 746 C C . LYS A 1 94 ? 58.837 -23.751 -37.016 1.00 63.19 94 LYS A C 1
ATOM 748 O O . LYS A 1 94 ? 58.340 -23.779 -35.893 1.00 63.19 94 LYS A O 1
ATOM 753 N N . ILE A 1 95 ? 59.307 -24.823 -37.634 1.00 61.66 95 ILE A N 1
ATOM 754 C CA . ILE A 1 95 ? 59.601 -26.084 -36.964 1.00 61.66 95 ILE A CA 1
ATOM 755 C C . ILE A 1 95 ? 61.093 -26.312 -37.234 1.00 61.66 95 ILE A C 1
ATOM 757 O O . ILE A 1 95 ? 61.451 -26.555 -38.383 1.00 61.66 95 ILE A O 1
ATOM 761 N N . TYR A 1 96 ? 61.915 -26.162 -36.184 1.00 59.25 96 TYR A N 1
ATOM 762 C CA . TYR A 1 96 ? 63.396 -26.149 -36.159 1.00 59.25 96 TYR A CA 1
ATOM 763 C C . TYR A 1 96 ? 63.993 -24.842 -36.746 1.00 59.25 96 TYR A C 1
ATOM 765 O O . TYR A 1 96 ? 63.619 -24.436 -37.842 1.00 59.25 96 TYR A O 1
ATOM 773 N N . ASP A 1 97 ? 64.828 -24.036 -36.084 1.00 53.28 97 ASP A N 1
ATOM 774 C CA . ASP A 1 97 ? 65.795 -24.170 -34.972 1.00 53.28 97 ASP A CA 1
ATOM 775 C C . ASP A 1 97 ? 65.574 -23.050 -33.922 1.00 53.28 97 ASP A C 1
ATOM 777 O O . ASP A 1 97 ? 65.264 -21.902 -34.342 1.00 53.28 97 ASP A O 1
#

Foldseek 3Di:
DVPVVVVVVCVVVVVCVPPDPDDPDPCPVVVVVVVVPDDPPPPPPPDVVVVVVVVVVVVVVVVVVVVVVVVVVVPPPPPDDDDDDDDDDPDPDPDDD

pLDDT: mean 73.08, std 14.85, range [39.81, 94.94]